Protein AF-A0A8A2U467-F1 (afdb_monomer)

Sequence (172 aa):
MSDEEFNRDELCAAVGEDNDLEPLEKEMQIRWSKAGEPLPESVPYDDPVVWVYSEIRGPCRRLLRRSNFWPTELRVEGGRKVAPHNFSGERITGVGGYIPRGSLKLQGSIRSDSTHASVVSNDWSESNSSVSSSGESSEPSKNKSQDGTDGEDTDSDADDGDAGDTTNPLDW

Foldseek 3Di:
DDLLDFDLVLQLVLADADPVDDPVRKDKDKAWDDVPDDDPPNDPDPATKIKIKTLDSVVSSVQSPDPQWDWQWFQFPVRDIDGRSPDDNTRTRMTITIGHPVQKDFDQDPPDRDTDIDGDDCPDDDDDDDDDDDDDDDDDDDDDDDDDDDDDDDDDDDDDDDDDDDDDDDDD

Radius of gyration: 29.02 Å; Cα contacts (8 Å, |Δi|>4): 203; chains: 1; bounding box: 91×51×57 Å

pLDDT: mean 71.48, std 23.41, range [32.44, 98.0]

Secondary structure (DSSP, 8-state):
-------HHHHHHHB---SSS-TTTS-EEEEEPPTTPPPPTT---SS-EEEEEE--HHHHHHHHT-TT-EEEEEEEGGG-EE-GGG--SPPEEEEEEEEEGGGEE----SSSS----EE-----------------------------------------------------

Structure (mmCIF, N/CA/C/O backbone):
data_AF-A0A8A2U467-F1
#
_entry.id   AF-A0A8A2U467-F1
#
loop_
_atom_site.group_PDB
_atom_site.id
_atom_site.type_symbol
_atom_site.label_atom_id
_atom_site.label_alt_id
_atom_site.label_comp_id
_atom_site.label_asym_id
_atom_site.label_entity_id
_atom_site.label_seq_id
_atom_site.pdbx_PDB_ins_code
_atom_site.Cartn_x
_atom_site.Cartn_y
_atom_site.Cartn_z
_atom_site.occupancy
_atom_site.B_iso_or_equiv
_atom_site.auth_seq_id
_atom_site.auth_comp_id
_atom_site.auth_asym_id
_atom_site.auth_atom_id
_atom_site.pdbx_PDB_model_num
ATOM 1 N N . MET A 1 1 ? -25.003 -1.670 -3.343 1.00 38.47 1 MET A N 1
ATOM 2 C CA . MET A 1 1 ? -23.642 -1.347 -3.812 1.00 38.47 1 MET A CA 1
ATOM 3 C C . MET A 1 1 ? -23.031 -2.613 -4.392 1.00 38.47 1 MET A C 1
ATOM 5 O O . MET A 1 1 ? -23.524 -3.686 -4.065 1.00 38.47 1 MET A O 1
ATOM 9 N N . SER A 1 2 ? -22.030 -2.502 -5.260 1.00 44.25 2 SER A N 1
ATOM 10 C CA . SER A 1 2 ? -21.146 -3.622 -5.595 1.00 44.25 2 SER A CA 1
ATOM 11 C C . SER A 1 2 ? -20.023 -3.674 -4.569 1.00 44.25 2 SER A C 1
ATOM 13 O O . SER A 1 2 ? -19.346 -2.665 -4.375 1.00 44.25 2 SER A O 1
ATOM 15 N N . ASP A 1 3 ? -19.817 -4.826 -3.940 1.00 48.09 3 ASP A N 1
ATOM 16 C CA . ASP A 1 3 ? -18.574 -5.092 -3.226 1.00 48.09 3 ASP A CA 1
ATOM 17 C C . ASP A 1 3 ? -17.462 -5.198 -4.276 1.00 48.09 3 ASP A C 1
ATOM 19 O O . ASP A 1 3 ? -17.421 -6.139 -5.069 1.00 48.09 3 ASP A O 1
ATOM 23 N N . GLU A 1 4 ? -16.601 -4.183 -4.347 1.00 61.25 4 GLU A N 1
ATOM 24 C CA . GLU A 1 4 ? -15.472 -4.126 -5.282 1.00 61.25 4 GLU A CA 1
ATOM 25 C C . GLU A 1 4 ? -14.323 -5.011 -4.774 1.00 61.25 4 GLU A C 1
ATOM 27 O O . GLU A 1 4 ? -13.257 -4.541 -4.368 1.00 61.25 4 GLU A O 1
ATOM 32 N N . GLU A 1 5 ? -14.586 -6.318 -4.741 1.00 78.12 5 GLU A N 1
ATOM 33 C CA . GLU A 1 5 ? -13.681 -7.335 -4.221 1.00 78.12 5 GLU A CA 1
ATOM 34 C C . GLU A 1 5 ? -12.425 -7.465 -5.096 1.00 78.12 5 GLU A C 1
ATOM 36 O O . GLU A 1 5 ? -12.481 -7.755 -6.290 1.00 78.12 5 GLU A O 1
ATOM 41 N N . PHE A 1 6 ? -11.265 -7.253 -4.474 1.00 87.56 6 PHE A N 1
ATOM 42 C CA . PHE A 1 6 ? -9.948 -7.337 -5.100 1.00 87.56 6 PHE A CA 1
ATOM 43 C C . PHE A 1 6 ? -9.228 -8.624 -4.675 1.00 87.56 6 PHE A C 1
ATOM 45 O O . PHE A 1 6 ? -9.192 -8.999 -3.499 1.00 87.56 6 PHE A O 1
ATOM 52 N N . ASN A 1 7 ? -8.580 -9.288 -5.628 1.00 92.31 7 ASN A N 1
ATOM 53 C CA . ASN A 1 7 ? -7.870 -10.538 -5.384 1.00 92.31 7 ASN A CA 1
ATOM 54 C C . ASN A 1 7 ? -6.526 -10.296 -4.662 1.00 92.31 7 ASN A C 1
ATOM 56 O O . ASN A 1 7 ? -5.503 -10.006 -5.284 1.00 92.31 7 ASN A O 1
ATOM 60 N N . ARG A 1 8 ? -6.513 -10.430 -3.327 1.00 92.69 8 ARG A N 1
ATOM 61 C CA . ARG A 1 8 ? -5.312 -10.212 -2.490 1.00 92.69 8 ARG A CA 1
ATOM 62 C C . ARG A 1 8 ? -4.092 -11.038 -2.916 1.00 92.69 8 ARG A C 1
ATOM 64 O O . ARG A 1 8 ? -2.974 -10.536 -2.787 1.00 92.69 8 ARG A O 1
ATOM 71 N N . ASP A 1 9 ? -4.275 -12.262 -3.413 1.00 94.19 9 ASP A N 1
ATOM 72 C CA . ASP A 1 9 ? -3.157 -13.127 -3.813 1.00 94.19 9 ASP A CA 1
ATOM 73 C C . ASP A 1 9 ? -2.531 -12.679 -5.138 1.00 94.19 9 ASP A C 1
ATOM 75 O O . ASP A 1 9 ? -1.305 -12.643 -5.254 1.00 94.19 9 ASP A O 1
ATOM 79 N N . GLU A 1 10 ? -3.347 -12.239 -6.095 1.00 96.12 10 GLU A N 1
ATOM 80 C CA . GLU A 1 10 ? -2.893 -11.608 -7.340 1.00 96.12 10 GLU A CA 1
ATOM 81 C C . GLU A 1 10 ? -2.121 -10.313 -7.066 1.00 96.12 10 GLU A C 1
ATOM 83 O O . GLU A 1 10 ? -0.981 -10.174 -7.518 1.00 96.12 10 GLU A O 1
ATOM 88 N N . LEU A 1 11 ? -2.657 -9.424 -6.219 1.00 96.81 11 LEU A N 1
ATOM 89 C CA . LEU A 1 11 ? -1.926 -8.230 -5.783 1.00 96.81 11 LEU A CA 1
ATOM 90 C C . LEU A 1 11 ? -0.600 -8.612 -5.090 1.00 96.81 11 LEU A C 1
ATOM 92 O O . LEU A 1 11 ? 0.445 -8.019 -5.349 1.00 96.81 11 LEU A O 1
ATOM 96 N N . CYS A 1 12 ? -0.592 -9.637 -4.229 1.00 96.56 12 CYS A N 1
ATOM 97 C CA . CYS A 1 12 ? 0.621 -10.087 -3.534 1.00 96.56 12 CYS A CA 1
ATOM 98 C C . CYS A 1 12 ? 1.650 -10.780 -4.458 1.00 96.56 12 CYS A C 1
ATOM 100 O O . CYS A 1 12 ? 2.850 -10.839 -4.132 1.00 96.56 12 CYS A O 1
ATOM 102 N N . ALA A 1 13 ? 1.208 -11.310 -5.600 1.00 96.62 13 ALA A N 1
ATOM 103 C CA . ALA A 1 13 ? 2.059 -11.850 -6.655 1.00 96.62 13 ALA A CA 1
ATOM 104 C C . ALA A 1 13 ? 2.673 -10.734 -7.518 1.00 96.62 13 ALA A C 1
ATOM 106 O O . ALA A 1 13 ? 3.873 -10.783 -7.789 1.00 96.62 13 ALA A O 1
ATOM 107 N N . ALA A 1 14 ? 1.891 -9.707 -7.864 1.00 97.19 14 ALA A N 1
ATOM 108 C CA . ALA A 1 14 ? 2.297 -8.588 -8.717 1.00 97.19 14 ALA A CA 1
ATOM 109 C C . ALA A 1 14 ? 3.301 -7.602 -8.076 1.00 97.19 14 ALA A C 1
ATOM 111 O O . ALA A 1 14 ? 3.895 -6.783 -8.780 1.00 97.19 14 ALA A O 1
ATOM 112 N N . VAL A 1 15 ? 3.520 -7.666 -6.756 1.00 97.31 15 VAL A N 1
ATOM 113 C CA . VAL A 1 15 ? 4.451 -6.772 -6.042 1.00 97.31 15 VAL A CA 1
ATOM 114 C C . VAL A 1 15 ? 5.932 -7.072 -6.354 1.00 97.31 15 VAL A C 1
ATOM 116 O O . VAL A 1 15 ? 6.553 -8.026 -5.850 1.00 97.31 15 VAL A O 1
ATOM 119 N N . GLY A 1 16 ? 6.514 -6.192 -7.169 1.00 94.69 16 GLY A N 1
ATOM 120 C CA . GLY A 1 16 ? 7.932 -6.142 -7.522 1.00 94.69 16 GLY A CA 1
ATOM 121 C C . GLY A 1 16 ? 8.726 -5.142 -6.678 1.00 94.69 16 GLY A C 1
ATOM 122 O O . GLY A 1 16 ? 8.209 -4.548 -5.738 1.00 94.69 16 GLY A O 1
ATOM 123 N N . GLU A 1 17 ? 10.003 -4.972 -7.015 1.00 91.44 17 GLU A N 1
ATOM 124 C CA . GLU A 1 17 ? 10.707 -3.719 -6.719 1.00 91.44 17 GLU A CA 1
ATOM 125 C C . GLU A 1 17 ? 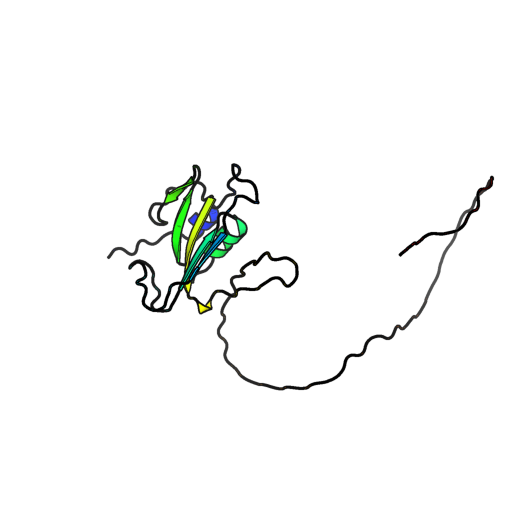10.397 -2.717 -7.837 1.00 91.44 17 GLU A C 1
ATOM 127 O O . GLU A 1 17 ? 10.287 -3.117 -9.005 1.00 91.44 17 GLU A O 1
ATOM 132 N N . ASP A 1 18 ? 10.317 -1.436 -7.478 1.00 89.94 18 ASP A N 1
ATOM 133 C CA . ASP A 1 18 ? 10.733 -0.366 -8.384 1.00 89.94 18 ASP A CA 1
ATOM 134 C C . ASP A 1 18 ? 12.270 -0.369 -8.462 1.00 89.94 18 ASP A C 1
ATOM 136 O O . ASP A 1 18 ? 12.932 -0.498 -7.428 1.00 89.94 18 ASP A O 1
ATOM 140 N N . ASN A 1 19 ? 12.830 -0.271 -9.664 1.00 88.88 19 ASN A N 1
ATOM 141 C CA . ASN A 1 19 ? 14.277 -0.243 -9.894 1.00 88.88 19 ASN A CA 1
ATOM 142 C C . ASN A 1 19 ? 14.779 1.158 -10.278 1.00 88.88 19 ASN A C 1
ATOM 144 O O . ASN A 1 19 ? 15.989 1.364 -10.293 1.00 88.88 19 ASN A O 1
ATOM 148 N N . ASP A 1 20 ? 13.871 2.098 -10.556 1.00 89.75 20 ASP A N 1
ATOM 149 C CA . ASP A 1 20 ? 14.193 3.483 -10.912 1.00 89.75 20 ASP A CA 1
ATOM 150 C C . ASP A 1 20 ? 14.294 4.384 -9.659 1.00 89.75 20 ASP A C 1
ATOM 152 O O . ASP A 1 20 ? 14.515 5.587 -9.775 1.00 89.75 20 ASP A O 1
ATOM 156 N N . LEU A 1 21 ? 14.121 3.797 -8.464 1.00 86.50 21 LEU A N 1
ATOM 157 C CA . LEU A 1 21 ? 14.235 4.437 -7.150 1.00 86.50 21 LEU A CA 1
ATOM 158 C C . LEU A 1 21 ? 15.306 3.747 -6.295 1.00 86.50 21 LEU A C 1
ATOM 160 O O . LEU A 1 21 ? 15.219 2.540 -6.027 1.00 86.50 21 LEU A O 1
ATOM 164 N N . GLU A 1 22 ? 16.253 4.527 -5.781 1.00 89.00 22 GLU A N 1
ATOM 165 C CA . GLU A 1 22 ? 17.231 4.072 -4.792 1.00 89.00 22 GLU A CA 1
ATOM 166 C C . GLU A 1 22 ? 16.552 3.706 -3.451 1.00 89.00 22 GLU A C 1
ATOM 168 O O . GLU A 1 22 ? 15.473 4.214 -3.124 1.00 89.00 22 GLU A O 1
ATOM 173 N N . PRO A 1 23 ? 17.165 2.861 -2.594 1.00 85.81 23 PRO A N 1
ATOM 174 C CA . PRO A 1 23 ? 16.581 2.459 -1.308 1.00 85.81 23 PRO A CA 1
ATOM 175 C C . PRO A 1 23 ? 16.264 3.610 -0.340 1.00 85.81 23 PRO A C 1
ATOM 177 O O . PRO A 1 23 ? 15.480 3.414 0.585 1.00 85.81 23 PRO A O 1
ATOM 180 N N . LEU A 1 24 ? 16.878 4.783 -0.535 1.00 86.56 24 LEU A N 1
ATOM 181 C CA . LEU A 1 24 ? 16.637 6.007 0.240 1.00 86.56 24 LEU A CA 1
ATOM 182 C C . LEU A 1 24 ? 15.482 6.863 -0.311 1.00 86.56 24 LEU A C 1
ATOM 184 O O . LEU A 1 24 ? 14.985 7.730 0.403 1.00 86.56 24 LEU A O 1
ATOM 188 N N . GLU A 1 25 ? 15.062 6.632 -1.556 1.00 87.25 25 GLU A N 1
ATOM 189 C CA . GLU A 1 25 ? 13.979 7.372 -2.220 1.00 87.25 25 GLU A CA 1
ATOM 190 C C . GLU A 1 25 ? 12.614 6.691 -2.039 1.00 87.25 25 GLU A C 1
ATOM 192 O O . GLU A 1 25 ? 11.580 7.349 -2.122 1.00 87.25 25 GLU A O 1
ATOM 197 N N . LYS A 1 26 ? 12.606 5.380 -1.755 1.00 89.31 26 LYS A N 1
ATOM 198 C CA . LYS A 1 26 ? 11.392 4.573 -1.553 1.00 89.31 26 LYS A CA 1
ATOM 199 C C . LYS A 1 26 ? 10.655 4.967 -0.276 1.00 89.31 26 LYS A C 1
ATOM 201 O O . LYS A 1 26 ? 11.158 4.782 0.835 1.00 89.31 26 LYS A O 1
ATOM 206 N N . GLU A 1 27 ? 9.426 5.450 -0.419 1.00 89.44 27 GLU A N 1
ATOM 207 C CA . GLU A 1 27 ? 8.668 5.995 0.703 1.00 89.44 27 GLU A CA 1
ATOM 208 C C . GLU A 1 27 ? 8.093 4.899 1.630 1.00 89.44 27 GLU A C 1
ATOM 210 O O . GLU A 1 27 ? 7.705 3.800 1.212 1.00 89.44 27 GLU A O 1
ATOM 215 N N . MET A 1 28 ? 7.961 5.223 2.921 1.00 92.06 28 MET A N 1
ATOM 216 C CA . MET A 1 28 ? 6.995 4.579 3.813 1.00 92.06 28 MET A CA 1
ATOM 217 C C . MET A 1 28 ? 6.316 5.629 4.702 1.00 92.06 28 MET A C 1
ATOM 219 O O . MET A 1 28 ? 6.978 6.309 5.482 1.00 92.06 28 MET A O 1
ATOM 223 N N . GLN A 1 29 ? 4.990 5.745 4.608 1.00 91.06 29 GLN A N 1
ATOM 224 C CA . GLN A 1 29 ? 4.182 6.687 5.387 1.00 91.06 29 GLN A CA 1
ATOM 2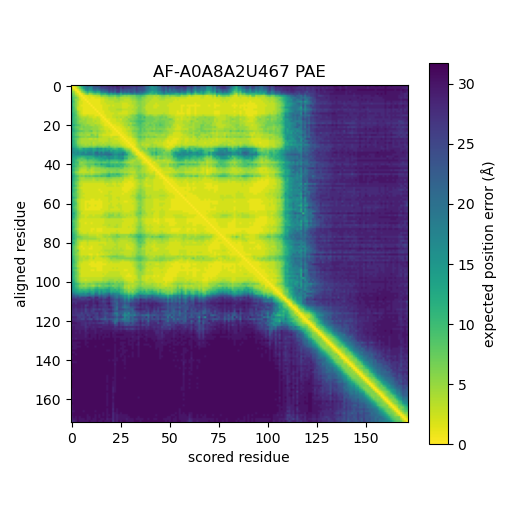25 C C . GLN A 1 29 ? 3.186 5.985 6.307 1.00 91.06 29 GLN A C 1
ATOM 227 O O . GLN A 1 29 ? 2.642 4.927 5.993 1.00 91.06 29 GLN A O 1
ATOM 232 N N . ILE A 1 30 ? 2.906 6.638 7.435 1.00 90.56 30 ILE A N 1
ATOM 233 C CA . ILE A 1 30 ? 1.912 6.226 8.427 1.00 90.56 30 ILE A CA 1
ATOM 234 C C . ILE A 1 30 ? 1.129 7.479 8.842 1.00 90.56 30 ILE A C 1
ATOM 236 O O . ILE A 1 30 ? 1.700 8.409 9.411 1.00 90.56 30 ILE A O 1
ATOM 240 N N . ARG A 1 31 ? -0.175 7.518 8.552 1.00 88.25 31 ARG A N 1
ATOM 241 C CA . ARG A 1 31 ? -1.076 8.649 8.828 1.00 88.25 31 ARG A CA 1
ATOM 242 C C . ARG A 1 31 ? -2.256 8.172 9.677 1.00 88.25 31 ARG A C 1
ATOM 244 O O . ARG A 1 31 ? -3.080 7.384 9.225 1.00 88.25 31 ARG A O 1
ATOM 251 N N . TRP A 1 32 ? -2.334 8.635 10.918 1.00 85.88 32 TRP A N 1
ATOM 252 C CA . TRP A 1 32 ? -3.375 8.246 11.876 1.00 85.88 32 TRP A CA 1
ATOM 253 C C . TRP A 1 32 ? -4.668 9.016 11.579 1.00 85.88 32 TRP A C 1
ATOM 255 O O . TRP A 1 32 ? -4.612 10.241 11.469 1.00 85.88 32 TRP A O 1
ATOM 265 N N . SER A 1 33 ? -5.822 8.342 11.471 1.00 77.56 33 SER A N 1
ATOM 266 C CA . SER A 1 33 ? -7.107 9.053 11.360 1.00 77.56 33 SER A CA 1
ATOM 267 C C . SER A 1 33 ? -7.395 9.782 12.671 1.00 77.56 33 SER A C 1
ATOM 269 O O . SER A 1 33 ? -7.298 9.162 13.740 1.00 77.56 33 SER A O 1
ATOM 271 N N . LYS A 1 34 ? -7.789 11.060 12.635 1.00 72.00 34 LYS A N 1
ATOM 272 C CA . LYS A 1 34 ? -8.290 11.715 13.852 1.00 72.00 34 LYS A CA 1
ATOM 273 C C . LYS A 1 34 ? -9.657 11.130 14.212 1.00 72.00 34 LYS A C 1
ATOM 275 O O . LYS A 1 34 ? -10.425 10.728 13.342 1.00 72.00 34 LYS A O 1
ATOM 280 N N . ALA A 1 35 ? -9.976 11.093 15.503 1.00 61.34 35 ALA A N 1
ATOM 281 C CA . ALA A 1 35 ? -11.304 10.681 15.947 1.00 61.34 35 ALA A CA 1
ATOM 282 C C . ALA A 1 35 ? -12.361 11.646 15.378 1.00 61.34 35 ALA A C 1
ATOM 284 O O . ALA A 1 35 ? -12.283 12.849 15.622 1.00 61.34 35 ALA A O 1
ATOM 285 N N . GLY A 1 36 ? -13.322 11.117 14.617 1.00 60.12 36 GLY A N 1
ATOM 286 C CA . GLY A 1 36 ? -14.359 11.906 13.946 1.00 60.12 36 GLY A CA 1
ATOM 287 C C . GLY A 1 36 ? -13.998 12.439 12.552 1.00 60.12 36 GLY A C 1
ATOM 288 O O . GLY A 1 36 ? -14.819 13.137 11.963 1.00 60.12 36 GLY A O 1
ATOM 289 N N . GLU A 1 37 ? -12.824 12.120 11.992 1.00 70.75 37 GLU A N 1
ATOM 290 C CA . GLU A 1 37 ? -12.608 12.286 10.546 1.00 70.75 37 GLU A CA 1
ATOM 291 C C . GLU A 1 37 ? -13.345 11.173 9.780 1.00 70.75 37 GLU A C 1
ATOM 293 O O . GLU A 1 37 ? -13.188 10.003 10.136 1.00 70.75 37 GLU A O 1
ATOM 298 N N . PRO A 1 38 ? -14.143 11.497 8.744 1.00 71.06 38 PRO A N 1
ATOM 299 C CA . PRO A 1 38 ? -14.835 10.486 7.956 1.00 71.06 38 PRO A CA 1
ATOM 300 C C . PRO A 1 38 ? -13.829 9.664 7.146 1.00 71.06 38 PRO A C 1
ATOM 302 O O . PRO A 1 38 ? -12.959 10.212 6.464 1.00 71.06 38 PRO A O 1
ATOM 305 N N . LEU A 1 39 ? -13.968 8.342 7.207 1.00 80.88 39 LEU A N 1
ATOM 306 C CA . LEU A 1 39 ? -13.247 7.424 6.331 1.00 80.88 39 LEU A CA 1
ATOM 307 C C . LEU A 1 39 ? -13.941 7.359 4.958 1.00 80.88 39 LEU A C 1
ATOM 309 O O . LEU A 1 39 ? -15.126 7.687 4.861 1.00 80.88 39 LEU A O 1
ATOM 313 N N . PRO A 1 40 ? -13.243 6.937 3.887 1.00 82.38 40 PRO A N 1
ATOM 314 C CA . PRO A 1 40 ? -13.904 6.608 2.629 1.00 82.38 40 PRO A CA 1
ATOM 315 C C . PRO A 1 40 ? -14.956 5.514 2.856 1.00 82.38 40 PRO A C 1
ATOM 317 O O . PRO A 1 40 ? -14.668 4.528 3.529 1.00 82.38 40 PRO A O 1
ATOM 320 N N . GLU A 1 41 ? -16.143 5.656 2.260 1.00 82.19 41 GLU A N 1
ATOM 321 C CA . GLU A 1 41 ? -17.284 4.734 2.450 1.00 82.19 41 GLU A CA 1
ATOM 322 C C . GLU A 1 41 ? -16.972 3.271 2.078 1.00 82.19 41 GLU A C 1
ATOM 324 O O . GLU A 1 41 ? -17.666 2.355 2.507 1.00 82.19 41 GLU A O 1
ATOM 329 N N . SER A 1 42 ? -15.913 3.042 1.297 1.00 82.62 42 SER A N 1
ATOM 330 C CA . SER A 1 42 ? -15.414 1.720 0.917 1.00 82.62 42 SER A CA 1
ATOM 331 C C . SER A 1 42 ? -14.503 1.052 1.957 1.00 82.62 42 SER A C 1
ATOM 333 O O . SER A 1 42 ? -14.003 -0.035 1.683 1.00 82.62 42 SER A O 1
ATOM 335 N N . VAL A 1 43 ? -14.241 1.667 3.119 1.00 87.25 43 VAL A N 1
ATOM 336 C CA . VAL A 1 43 ? -13.390 1.106 4.187 1.00 87.25 43 VAL A CA 1
ATOM 337 C C . VAL A 1 43 ? -14.260 0.426 5.259 1.00 87.25 43 VAL A C 1
ATOM 339 O O . VAL A 1 43 ? -14.998 1.119 5.956 1.00 87.25 43 VAL A O 1
ATOM 342 N N . PRO A 1 44 ? -14.164 -0.904 5.462 1.00 89.00 44 PRO A N 1
ATOM 343 C CA . PRO A 1 44 ? -15.081 -1.666 6.316 1.00 89.00 44 PRO A CA 1
ATOM 344 C C . PRO A 1 44 ? -14.675 -1.645 7.804 1.00 89.00 44 PRO A C 1
ATOM 346 O O . PRO A 1 44 ? -14.566 -2.696 8.436 1.00 89.00 44 PRO A O 1
ATOM 349 N N . TYR A 1 45 ? -14.398 -0.461 8.361 1.00 87.19 45 TYR A N 1
ATOM 350 C CA . TYR A 1 45 ? -13.958 -0.289 9.750 1.00 87.19 45 TYR A CA 1
ATOM 351 C C . TYR A 1 45 ? -14.712 0.854 10.447 1.00 87.19 45 TYR A C 1
ATOM 353 O O . TYR A 1 45 ? -14.523 2.017 10.100 1.00 87.19 45 TYR A O 1
ATOM 361 N N . ASP A 1 46 ? -15.505 0.525 11.472 1.00 83.31 46 ASP A N 1
ATOM 362 C CA . ASP A 1 46 ? -16.160 1.507 12.358 1.00 83.31 46 ASP A CA 1
ATOM 363 C C . ASP A 1 46 ? -15.192 2.111 13.400 1.00 83.31 46 ASP A C 1
ATOM 365 O O . ASP A 1 46 ? -15.407 3.205 13.925 1.00 83.31 46 ASP A O 1
ATOM 369 N N . ASP A 1 47 ? -14.117 1.382 13.713 1.00 82.38 47 ASP A N 1
ATOM 370 C CA . ASP A 1 47 ? -13.063 1.786 14.647 1.00 82.38 47 ASP A CA 1
ATOM 371 C C . ASP A 1 47 ? -12.105 2.832 14.042 1.00 82.38 47 ASP A C 1
ATOM 373 O O . ASP A 1 47 ? -11.891 2.859 12.829 1.00 82.38 47 ASP A O 1
ATOM 377 N N . PRO A 1 48 ? -11.400 3.634 14.869 1.00 86.44 48 PRO A N 1
ATOM 378 C CA . PRO A 1 48 ? -10.284 4.452 14.403 1.00 86.44 48 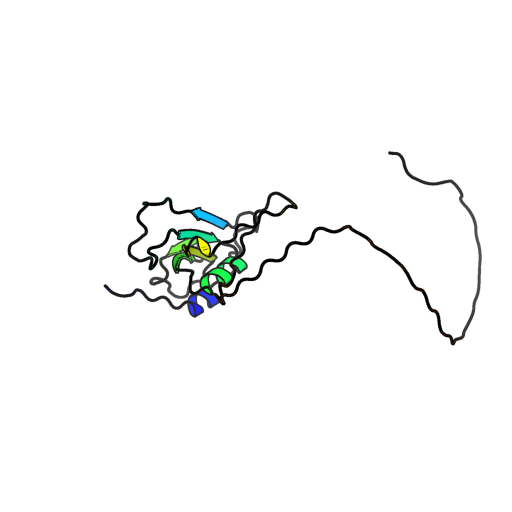PRO A CA 1
ATOM 379 C C . PRO A 1 48 ? -9.224 3.616 13.671 1.00 86.44 48 PRO A C 1
ATOM 381 O O . PRO A 1 48 ? -8.809 2.551 14.139 1.00 86.44 48 PRO A O 1
ATOM 384 N N . VAL A 1 49 ? -8.712 4.145 12.561 1.00 90.69 49 VAL A N 1
ATOM 385 C CA . VAL A 1 49 ? -7.768 3.464 11.662 1.00 90.69 49 VAL A CA 1
ATOM 386 C C . VAL A 1 49 ? -6.443 4.217 11.545 1.00 90.69 49 VAL A C 1
ATOM 388 O O . VAL A 1 49 ? -6.238 5.318 12.064 1.00 90.69 49 VAL A O 1
ATOM 391 N N . VAL A 1 50 ? -5.514 3.612 10.820 1.00 91.50 50 VAL A N 1
ATOM 392 C CA . VAL A 1 50 ? -4.302 4.257 10.330 1.00 91.50 50 VAL A CA 1
ATOM 393 C C . VAL A 1 50 ? -4.186 3.953 8.845 1.00 91.50 50 VAL A C 1
ATOM 395 O O . VAL A 1 50 ? -4.316 2.800 8.436 1.00 91.50 50 VAL A O 1
ATOM 398 N N . TRP A 1 51 ? -3.952 4.983 8.039 1.00 93.00 51 TRP A N 1
ATOM 399 C CA . TRP A 1 51 ? -3.560 4.820 6.647 1.00 93.00 51 TRP A CA 1
ATOM 400 C C . TRP A 1 51 ? -2.052 4.583 6.579 1.00 93.00 51 TRP A C 1
ATOM 402 O O . TRP A 1 51 ? -1.268 5.331 7.169 1.00 93.00 51 TRP A O 1
ATOM 412 N N . VAL A 1 52 ? -1.644 3.536 5.874 1.00 94.19 52 VAL A N 1
ATOM 413 C CA . VAL A 1 52 ? -0.250 3.130 5.695 1.00 94.19 52 VAL A CA 1
ATOM 414 C C . VAL A 1 52 ? 0.038 3.054 4.205 1.00 94.19 52 VAL A C 1
ATOM 416 O O . VAL A 1 52 ? -0.758 2.488 3.457 1.00 94.19 52 VAL A O 1
ATOM 419 N N . TYR A 1 53 ? 1.186 3.586 3.794 1.00 95.50 53 TYR A N 1
ATOM 420 C CA . TYR A 1 53 ? 1.716 3.472 2.438 1.00 95.50 53 TYR A CA 1
ATOM 421 C C . TYR A 1 53 ? 3.171 3.018 2.476 1.00 95.50 53 TYR A C 1
ATOM 423 O O . TYR A 1 53 ? 3.916 3.405 3.377 1.00 95.50 53 TYR A O 1
ATOM 431 N N . SER A 1 54 ? 3.589 2.208 1.507 1.00 95.38 54 SER A N 1
ATOM 432 C CA . SER A 1 54 ? 4.999 1.886 1.296 1.00 95.38 54 SER A CA 1
ATOM 433 C C . SER A 1 54 ? 5.291 1.573 -0.166 1.00 95.38 54 SER A C 1
ATOM 435 O O . SER A 1 54 ? 4.436 1.028 -0.857 1.00 95.38 54 SER A O 1
ATOM 437 N N . GLU A 1 55 ? 6.519 1.853 -0.596 1.00 96.19 55 GLU A N 1
ATOM 438 C CA . GLU A 1 55 ? 7.110 1.426 -1.879 1.00 96.19 55 GLU A CA 1
ATOM 439 C C . GLU A 1 55 ? 8.158 0.316 -1.687 1.00 96.19 55 GLU A C 1
ATOM 441 O O . GLU A 1 55 ? 8.763 -0.192 -2.628 1.00 96.19 55 GLU A O 1
ATOM 446 N N . ILE A 1 56 ? 8.376 -0.103 -0.438 1.00 93.50 56 ILE A N 1
ATOM 447 C CA . ILE A 1 56 ? 9.320 -1.160 -0.100 1.00 93.50 56 ILE A CA 1
ATOM 448 C C . ILE A 1 56 ? 8.597 -2.500 -0.266 1.00 93.50 56 ILE A C 1
ATOM 450 O O . ILE A 1 56 ? 7.649 -2.819 0.463 1.00 93.50 56 ILE A O 1
ATOM 454 N N . ARG A 1 57 ? 9.060 -3.323 -1.211 1.00 92.25 57 ARG A N 1
ATOM 455 C CA . ARG A 1 57 ? 8.436 -4.599 -1.607 1.00 92.25 57 ARG A CA 1
ATOM 456 C C . ARG A 1 57 ? 8.109 -5.529 -0.436 1.00 92.25 57 ARG A C 1
ATOM 458 O O . ARG A 1 57 ? 7.050 -6.156 -0.408 1.00 92.25 57 ARG A O 1
ATOM 465 N N . GLY A 1 58 ? 9.013 -5.632 0.542 1.00 93.31 58 GLY A N 1
ATOM 466 C CA . GLY A 1 58 ? 8.842 -6.467 1.736 1.00 93.31 58 GLY A CA 1
ATOM 467 C C . GLY A 1 58 ? 7.605 -6.075 2.561 1.00 93.31 58 GLY A C 1
ATOM 468 O O . GLY A 1 58 ? 6.689 -6.893 2.696 1.00 93.31 58 GLY A O 1
ATOM 469 N N . PRO A 1 59 ? 7.545 -4.838 3.093 1.00 93.56 59 PRO A N 1
ATOM 470 C CA . PRO A 1 59 ? 6.341 -4.241 3.668 1.00 93.56 59 PRO A CA 1
ATOM 471 C C . PRO A 1 59 ? 5.092 -4.363 2.787 1.00 93.56 59 PRO A C 1
ATOM 473 O O . PRO A 1 59 ? 4.080 -4.844 3.288 1.00 93.56 59 PRO A O 1
ATOM 476 N N . CYS A 1 60 ? 5.159 -4.050 1.488 1.00 96.06 60 CYS A N 1
ATOM 477 C CA . CYS A 1 60 ? 4.013 -4.150 0.570 1.00 96.06 60 CYS A CA 1
ATOM 478 C C . CYS A 1 60 ? 3.372 -5.549 0.569 1.00 96.06 60 CYS A C 1
ATOM 480 O O . CYS A 1 60 ? 2.171 -5.698 0.804 1.00 96.06 60 CYS A O 1
ATOM 482 N N . ARG A 1 61 ? 4.179 -6.607 0.390 1.00 96.44 61 ARG A N 1
ATOM 483 C CA . ARG A 1 61 ? 3.685 -8.000 0.424 1.00 96.44 61 ARG A CA 1
ATOM 484 C C . ARG A 1 61 ? 3.203 -8.416 1.812 1.00 96.44 61 ARG A C 1
ATOM 486 O O . ARG A 1 61 ? 2.312 -9.254 1.915 1.00 96.44 61 ARG A O 1
ATOM 493 N N . ARG A 1 62 ? 3.778 -7.849 2.879 1.00 94.88 62 ARG A N 1
ATOM 494 C CA . ARG A 1 62 ? 3.366 -8.105 4.268 1.00 94.88 62 ARG A CA 1
ATOM 495 C C . ARG A 1 62 ? 2.036 -7.425 4.615 1.00 94.88 62 ARG A C 1
ATOM 497 O O . ARG A 1 62 ? 1.282 -7.996 5.395 1.00 94.88 62 ARG A O 1
ATOM 504 N N . LEU A 1 63 ? 1.743 -6.262 4.029 1.00 94.62 63 LEU A N 1
ATOM 505 C CA . LEU A 1 63 ? 0.460 -5.564 4.153 1.00 94.62 63 LEU A CA 1
ATOM 506 C C . LEU A 1 63 ? -0.644 -6.294 3.378 1.00 94.62 63 LEU A C 1
ATOM 508 O O . LEU A 1 63 ? -1.647 -6.661 3.974 1.00 94.62 63 LEU A O 1
ATOM 512 N N . LEU A 1 64 ? -0.444 -6.612 2.093 1.00 95.69 64 LEU A N 1
ATOM 513 C CA . LEU A 1 64 ? -1.474 -7.288 1.280 1.00 95.69 64 LEU A CA 1
ATOM 514 C C . LEU A 1 64 ? -1.898 -8.668 1.821 1.00 95.69 64 LEU A C 1
ATOM 516 O O . LEU A 1 64 ? -3.034 -9.084 1.615 1.00 95.69 64 LEU A O 1
ATOM 520 N N . ARG A 1 65 ? -1.013 -9.359 2.553 1.00 94.81 65 ARG A N 1
ATOM 521 C CA . ARG A 1 65 ? -1.297 -10.644 3.228 1.00 94.81 65 ARG A CA 1
ATOM 522 C C . ARG A 1 65 ? -2.076 -10.519 4.543 1.00 94.81 65 ARG A C 1
ATOM 524 O O . ARG A 1 65 ? -2.388 -11.537 5.155 1.00 94.81 65 ARG A O 1
ATOM 531 N N . ARG A 1 66 ? -2.350 -9.306 5.028 1.00 91.19 66 ARG A N 1
ATOM 532 C CA . ARG A 1 66 ? -3.107 -9.075 6.264 1.00 91.19 66 ARG A CA 1
ATOM 533 C C . ARG A 1 66 ? -4.596 -8.944 5.939 1.00 91.19 66 ARG A C 1
ATOM 535 O O . ARG A 1 66 ? -5.000 -8.077 5.171 1.00 91.19 66 ARG A O 1
ATOM 542 N N . SER A 1 67 ? -5.422 -9.789 6.554 1.00 90.56 67 SER A N 1
ATOM 543 C CA . SER A 1 67 ? -6.889 -9.727 6.446 1.00 90.56 67 SER A CA 1
ATOM 544 C C . SER A 1 67 ? -7.451 -8.406 6.984 1.00 90.56 67 SER A C 1
ATOM 546 O O . SER A 1 67 ? -8.348 -7.828 6.381 1.00 90.56 67 SER A O 1
ATOM 548 N N . ASN A 1 68 ? -6.851 -7.890 8.059 1.00 91.69 68 ASN A N 1
ATOM 549 C CA . ASN A 1 68 ? -7.114 -6.582 8.664 1.00 91.69 68 ASN A CA 1
ATOM 550 C C . ASN A 1 68 ? -6.391 -5.407 7.971 1.00 91.69 68 ASN A C 1
ATOM 552 O O . ASN A 1 68 ? -6.320 -4.319 8.538 1.00 91.69 68 ASN A O 1
ATOM 556 N N . PHE A 1 69 ? -5.842 -5.595 6.768 1.00 93.81 69 PHE A N 1
ATOM 557 C CA . PHE A 1 69 ? -5.395 -4.498 5.909 1.00 93.81 69 PHE A CA 1
ATOM 558 C C . PHE A 1 69 ? -6.340 -4.371 4.714 1.00 93.81 69 PHE A C 1
ATOM 560 O O . PHE A 1 69 ? -6.589 -5.339 3.989 1.00 93.81 69 PHE A O 1
ATOM 567 N N . TRP A 1 70 ? -6.863 -3.165 4.517 1.00 94.94 70 TRP A N 1
ATOM 568 C CA . TRP A 1 70 ? -7.757 -2.809 3.426 1.00 94.94 70 TRP A CA 1
ATOM 569 C C . TRP A 1 70 ? -7.020 -1.889 2.442 1.00 94.94 70 TRP A C 1
ATOM 571 O O . TRP A 1 70 ? -6.924 -0.686 2.705 1.00 94.94 70 TRP A O 1
ATOM 581 N N . PRO A 1 71 ? -6.431 -2.420 1.352 1.00 95.06 71 PRO A N 1
ATOM 582 C CA . PRO A 1 71 ? -5.816 -1.585 0.329 1.00 95.06 71 PRO A CA 1
ATOM 583 C C . PRO A 1 71 ? -6.863 -0.659 -0.298 1.00 95.06 71 PRO A C 1
ATOM 585 O O . PRO A 1 71 ? -7.996 -1.058 -0.549 1.00 95.06 71 PRO A O 1
ATOM 588 N N . THR A 1 72 ? -6.464 0.576 -0.582 1.00 94.62 72 THR A N 1
ATOM 589 C CA . THR A 1 72 ? -7.285 1.567 -1.301 1.00 94.62 72 THR A CA 1
ATOM 590 C C . THR A 1 72 ? -6.523 2.233 -2.442 1.00 94.62 72 THR A C 1
ATOM 592 O O . THR A 1 72 ? -7.126 2.900 -3.275 1.00 94.62 72 THR A O 1
ATOM 595 N N . GLU A 1 73 ? -5.202 2.062 -2.494 1.00 95.19 73 GLU A N 1
ATOM 596 C CA . GLU A 1 73 ? -4.325 2.644 -3.501 1.00 95.19 73 GLU A CA 1
ATOM 597 C C . GLU A 1 73 ? -3.184 1.667 -3.818 1.00 95.19 73 GLU A C 1
ATOM 599 O O . GLU A 1 73 ? -2.598 1.062 -2.921 1.00 95.19 73 GLU A O 1
ATOM 604 N N . LEU A 1 74 ? -2.842 1.529 -5.093 1.00 97.38 74 LEU A N 1
ATOM 605 C CA . LEU A 1 74 ? -1.666 0.812 -5.572 1.00 97.38 74 LEU A CA 1
ATOM 606 C C . LEU A 1 74 ? -0.862 1.767 -6.452 1.00 97.38 74 LEU A C 1
ATOM 608 O O . LEU A 1 74 ? -1.419 2.345 -7.385 1.00 97.38 74 LEU A O 1
ATOM 612 N N . ARG A 1 75 ? 0.439 1.918 -6.196 1.00 97.06 75 ARG A N 1
ATOM 613 C CA . ARG A 1 75 ? 1.375 2.496 -7.169 1.00 97.06 75 ARG A CA 1
ATOM 614 C C . ARG A 1 75 ? 1.831 1.361 -8.080 1.00 97.06 75 ARG A C 1
ATOM 616 O O . ARG A 1 75 ? 2.286 0.327 -7.589 1.00 97.06 75 ARG A O 1
ATOM 623 N N . VAL A 1 76 ? 1.680 1.538 -9.387 1.00 96.12 76 VAL A N 1
ATOM 624 C CA . VAL A 1 76 ? 2.151 0.595 -10.411 1.00 96.12 76 VAL A CA 1
ATOM 625 C C . VAL A 1 76 ? 3.399 1.129 -11.119 1.00 96.12 76 VAL A C 1
ATOM 627 O O . VAL A 1 76 ? 3.862 2.243 -10.863 1.00 96.12 76 VAL A O 1
ATOM 630 N N . GLU A 1 77 ? 3.987 0.305 -11.980 1.00 90.50 77 GLU A N 1
ATOM 631 C CA . GLU A 1 77 ? 5.076 0.660 -12.899 1.00 90.50 77 GLU A CA 1
ATOM 632 C C . GLU A 1 77 ? 4.777 1.970 -13.661 1.00 90.50 77 GLU A C 1
ATOM 634 O O . GLU A 1 77 ? 3.636 2.247 -14.039 1.00 90.50 77 GLU A O 1
ATOM 639 N N . GLY A 1 78 ? 5.787 2.834 -13.815 1.00 86.69 78 GLY A N 1
ATOM 640 C CA . GLY A 1 78 ? 5.597 4.211 -14.296 1.00 86.69 78 GLY A CA 1
ATOM 641 C C . GLY A 1 78 ? 4.985 5.181 -13.269 1.00 86.69 78 GLY A C 1
ATOM 642 O O . GLY A 1 78 ? 4.612 6.296 -13.627 1.00 86.69 78 GLY A O 1
ATOM 643 N N . GLY A 1 79 ? 4.854 4.783 -11.997 1.00 89.12 79 GLY A N 1
ATOM 644 C CA . GLY A 1 79 ? 4.472 5.658 -10.880 1.00 89.12 79 GLY A CA 1
ATOM 645 C C . GLY A 1 79 ? 2.987 6.032 -10.800 1.00 89.12 79 GLY A C 1
ATOM 646 O O . GLY A 1 79 ? 2.594 6.803 -9.922 1.00 89.12 79 GLY A O 1
ATOM 647 N N . ARG A 1 80 ? 2.140 5.489 -11.683 1.00 94.12 80 ARG A N 1
ATOM 648 C CA . ARG A 1 80 ? 0.686 5.716 -11.666 1.00 94.12 80 ARG A CA 1
ATOM 649 C C . ARG A 1 80 ? 0.063 5.130 -10.395 1.00 94.12 80 ARG A C 1
ATOM 651 O O . ARG A 1 80 ? 0.376 4.006 -10.017 1.00 94.12 80 ARG A O 1
ATOM 658 N N . LYS A 1 81 ? -0.876 5.858 -9.786 1.00 95.62 81 LYS A N 1
ATOM 659 C CA . LYS A 1 81 ? -1.752 5.354 -8.715 1.00 95.62 81 LYS A CA 1
ATOM 660 C C . LYS A 1 81 ? -3.052 4.802 -9.313 1.00 95.62 81 LYS A C 1
ATOM 662 O O . LYS A 1 81 ? -3.654 5.460 -10.161 1.00 95.62 81 LYS A O 1
ATOM 667 N N . VAL A 1 82 ? -3.481 3.619 -8.875 1.00 95.75 82 VAL A N 1
ATOM 668 C CA . VAL A 1 82 ? -4.751 2.964 -9.252 1.00 95.75 82 VAL A CA 1
ATOM 669 C C . VAL A 1 82 ? -5.472 2.426 -8.010 1.00 95.75 82 VAL A C 1
ATOM 671 O O . VAL A 1 82 ? -4.841 2.162 -6.987 1.00 95.75 82 VAL A O 1
ATOM 674 N N . ALA A 1 83 ? -6.792 2.255 -8.085 1.00 94.56 83 ALA A N 1
ATOM 675 C CA . ALA A 1 83 ? -7.557 1.561 -7.045 1.00 94.56 83 ALA A CA 1
ATOM 676 C C . ALA A 1 83 ? -7.412 0.028 -7.195 1.00 94.56 83 ALA A C 1
ATOM 678 O O . ALA A 1 83 ? -7.287 -0.440 -8.328 1.00 94.56 83 ALA A O 1
ATOM 679 N N . PRO A 1 84 ? -7.478 -0.775 -6.113 1.00 95.12 84 PRO A N 1
ATOM 680 C CA . PRO A 1 84 ? -7.287 -2.230 -6.183 1.00 95.12 84 PRO A CA 1
ATOM 681 C C . PRO A 1 84 ? -8.239 -2.980 -7.123 1.00 95.12 84 PRO A C 1
ATOM 683 O O . PRO A 1 84 ? -7.818 -3.941 -7.756 1.00 95.12 84 PRO A O 1
ATOM 686 N N . HIS A 1 85 ? -9.488 -2.527 -7.264 1.00 93.19 85 HIS A N 1
ATOM 687 C CA . HIS A 1 85 ? -10.466 -3.097 -8.202 1.00 93.19 85 HIS A CA 1
ATOM 688 C C . HIS A 1 85 ? -10.187 -2.742 -9.679 1.00 93.19 85 HIS A C 1
ATOM 690 O O . HIS A 1 85 ? -10.725 -3.378 -10.577 1.00 93.19 85 HIS A O 1
ATOM 696 N N . ASN A 1 86 ? -9.356 -1.722 -9.934 1.00 94.25 86 ASN A N 1
ATOM 697 C CA . ASN A 1 86 ? -8.922 -1.282 -11.267 1.00 94.25 86 ASN A CA 1
ATOM 698 C C . ASN A 1 86 ? -7.528 -1.831 -11.627 1.00 94.25 86 ASN A C 1
ATOM 700 O O . ASN A 1 86 ? -6.901 -1.360 -12.575 1.00 94.25 86 ASN A O 1
ATOM 704 N N . PHE A 1 87 ? -7.012 -2.786 -10.852 1.00 95.00 87 PHE A N 1
ATOM 705 C CA . PHE A 1 87 ? -5.749 -3.448 -11.142 1.00 95.00 87 PHE A CA 1
ATOM 706 C C . PHE A 1 87 ? -5.878 -4.342 -12.387 1.00 95.00 87 PHE A C 1
ATOM 708 O O . PHE A 1 87 ? -6.829 -5.112 -12.492 1.00 95.00 87 PHE A O 1
ATOM 715 N N . SER A 1 88 ? -4.927 -4.256 -13.325 1.00 93.31 88 SER A N 1
ATOM 716 C CA . SER A 1 88 ? -4.993 -4.957 -14.620 1.00 93.31 88 SER A CA 1
ATOM 717 C C . SER A 1 88 ? -3.761 -5.819 -14.932 1.00 93.31 88 SER A C 1
ATOM 719 O O . SER A 1 88 ? -3.467 -6.104 -16.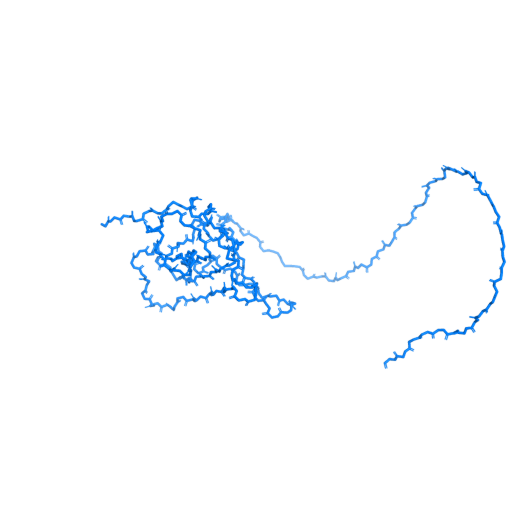093 1.00 93.31 88 SER A O 1
ATOM 721 N N . GLY A 1 89 ? -3.048 -6.268 -13.893 1.00 92.94 89 GLY A N 1
ATOM 722 C CA . GLY A 1 89 ? -1.895 -7.167 -14.014 1.00 92.94 89 GLY A CA 1
ATOM 723 C C . GLY A 1 89 ? -0.532 -6.473 -14.108 1.00 92.94 89 GLY A C 1
ATOM 724 O O . GLY A 1 89 ? 0.475 -7.154 -14.299 1.00 92.94 89 GLY A O 1
ATOM 725 N N . GLU A 1 90 ? -0.462 -5.144 -13.975 1.00 95.19 90 GLU A N 1
ATOM 726 C CA . GLU A 1 90 ? 0.814 -4.414 -13.977 1.00 95.19 90 GLU A CA 1
ATOM 727 C C . GLU A 1 90 ? 1.706 -4.775 -12.773 1.00 95.19 90 GLU A C 1
ATOM 729 O O . GLU A 1 90 ? 1.235 -5.247 -11.738 1.00 95.19 90 GLU A O 1
ATOM 734 N N . ARG A 1 91 ? 3.012 -4.484 -12.839 1.00 96.75 91 ARG A N 1
ATOM 735 C CA . ARG A 1 91 ? 3.860 -4.575 -11.643 1.00 96.75 91 ARG A CA 1
ATOM 736 C C . ARG A 1 91 ? 3.403 -3.545 -10.609 1.00 96.75 91 ARG A C 1
ATOM 738 O O . ARG A 1 91 ? 3.423 -2.344 -10.875 1.00 96.75 91 ARG A O 1
ATOM 745 N N . ILE A 1 92 ? 3.084 -4.010 -9.403 1.00 98.00 92 ILE A N 1
ATOM 746 C CA . ILE A 1 92 ? 2.841 -3.147 -8.244 1.00 98.00 92 ILE A CA 1
ATOM 747 C C . ILE A 1 92 ? 4.194 -2.790 -7.625 1.00 98.00 92 ILE A C 1
ATOM 749 O O . ILE A 1 92 ? 5.005 -3.666 -7.318 1.00 98.00 92 ILE A O 1
ATOM 753 N N . THR A 1 93 ? 4.426 -1.496 -7.450 1.00 97.25 93 THR A N 1
ATOM 754 C CA . THR A 1 93 ? 5.654 -0.893 -6.912 1.00 97.25 93 THR A CA 1
ATOM 755 C C . THR A 1 93 ? 5.422 -0.191 -5.572 1.00 97.25 93 THR A C 1
ATOM 757 O O . THR A 1 93 ? 6.380 0.069 -4.855 1.00 97.25 93 THR A O 1
ATOM 760 N N . GLY A 1 94 ? 4.166 0.064 -5.192 1.00 97.44 94 GLY A N 1
ATOM 761 C CA . GLY A 1 94 ? 3.798 0.548 -3.862 1.00 97.44 94 GLY A CA 1
ATOM 762 C C . GLY A 1 94 ? 2.347 0.235 -3.501 1.00 97.44 94 GLY A C 1
ATOM 763 O O . GLY A 1 94 ? 1.511 0.009 -4.374 1.00 97.44 94 GLY A O 1
ATOM 764 N N . VAL A 1 95 ? 2.042 0.191 -2.205 1.00 97.56 95 VAL A N 1
ATOM 765 C CA . VAL A 1 95 ? 0.730 -0.204 -1.667 1.00 97.56 95 VAL A CA 1
ATOM 766 C C . VAL A 1 95 ? 0.303 0.770 -0.573 1.00 97.56 95 VAL A C 1
ATOM 768 O O . VAL A 1 95 ? 1.030 0.948 0.403 1.00 97.56 95 VAL A O 1
ATOM 771 N N . GLY A 1 96 ? -0.891 1.349 -0.717 1.00 95.94 96 GLY A N 1
ATOM 772 C CA . GLY A 1 96 ? -1.550 2.234 0.242 1.00 95.94 96 GLY A CA 1
ATOM 773 C C . GLY A 1 96 ? -2.908 1.695 0.699 1.00 95.94 96 GLY A C 1
ATOM 774 O O . GLY A 1 96 ? -3.673 1.139 -0.092 1.00 95.94 96 GLY A O 1
ATOM 775 N N . GLY A 1 97 ? -3.238 1.854 1.979 1.00 94.88 97 GLY A N 1
ATOM 776 C CA . GLY A 1 97 ? -4.508 1.372 2.526 1.00 94.88 97 GLY A CA 1
ATOM 777 C C . GLY A 1 97 ? -4.668 1.583 4.024 1.00 94.88 97 GLY A C 1
ATOM 778 O O . GLY A 1 97 ? -3.781 2.114 4.689 1.00 94.88 97 GLY A O 1
ATOM 779 N N . TYR A 1 98 ? -5.804 1.147 4.559 1.00 94.06 98 TYR A N 1
ATOM 780 C CA . TYR A 1 98 ? -6.181 1.326 5.959 1.00 94.06 98 TYR A CA 1
ATOM 781 C C . TYR A 1 98 ? -6.027 0.039 6.774 1.00 94.06 98 TYR A C 1
ATOM 783 O O . TYR A 1 98 ? -6.268 -1.066 6.291 1.00 94.06 98 TYR A O 1
ATOM 791 N N . ILE A 1 99 ? -5.663 0.194 8.043 1.00 93.00 99 ILE A N 1
ATOM 792 C CA . ILE A 1 99 ? -5.576 -0.877 9.042 1.00 93.00 99 ILE A CA 1
ATOM 793 C C . ILE A 1 99 ? -6.165 -0.369 10.374 1.00 93.00 99 ILE A C 1
ATOM 795 O O . ILE A 1 99 ? -5.899 0.783 10.735 1.00 93.00 99 ILE A O 1
ATOM 799 N N . PRO A 1 100 ? -6.957 -1.166 11.123 1.00 91.38 100 PRO A N 1
ATOM 800 C CA . PRO A 1 100 ? -7.489 -0.752 12.422 1.00 91.38 100 PRO A CA 1
ATOM 801 C C . PRO A 1 100 ? -6.372 -0.352 13.385 1.00 91.38 100 PRO A C 1
ATOM 803 O O . PRO A 1 100 ? -5.355 -1.044 13.495 1.00 91.38 100 PRO A O 1
ATOM 806 N N . ARG A 1 101 ? -6.551 0.753 14.117 1.00 87.12 101 ARG A N 1
ATOM 807 C CA . ARG A 1 101 ? -5.478 1.399 14.893 1.00 87.12 101 ARG A CA 1
ATOM 808 C C . ARG A 1 101 ? -4.815 0.474 15.918 1.00 87.12 101 ARG A C 1
ATOM 810 O O . ARG A 1 101 ? -3.611 0.574 16.128 1.00 87.12 101 ARG A O 1
ATOM 817 N N . GLY A 1 102 ? -5.572 -0.449 16.518 1.00 83.88 102 GLY A N 1
ATOM 818 C CA . GLY A 1 102 ? -5.048 -1.445 17.464 1.00 83.88 102 GLY A CA 1
ATOM 819 C C . GLY A 1 102 ? -4.124 -2.507 16.848 1.00 83.88 102 GLY A C 1
ATOM 820 O O . GLY A 1 102 ? -3.434 -3.204 17.581 1.00 83.88 102 GLY A O 1
ATOM 821 N N . SER A 1 103 ? -4.075 -2.627 15.517 1.00 85.25 103 SER A N 1
ATOM 822 C CA . SER A 1 103 ? -3.261 -3.629 14.807 1.00 85.25 103 SER A CA 1
ATOM 823 C C . SER A 1 103 ? -1.841 -3.156 14.453 1.00 85.25 103 SER A C 1
ATOM 825 O O . SER A 1 103 ? -1.045 -3.942 13.933 1.00 85.25 103 SER A O 1
ATOM 827 N N . LEU A 1 104 ? -1.501 -1.887 14.714 1.00 78.94 104 LEU A N 1
ATOM 828 C CA . LEU A 1 104 ? -0.159 -1.344 14.493 1.00 78.94 104 LEU A CA 1
ATOM 829 C C . LEU A 1 104 ? 0.592 -1.150 15.809 1.00 78.94 104 LEU A C 1
ATOM 831 O O . LEU A 1 104 ? 0.195 -0.355 16.659 1.00 78.94 104 LEU A O 1
ATOM 835 N N . LYS A 1 105 ? 1.758 -1.793 15.918 1.00 76.31 105 LYS A N 1
ATOM 836 C CA . LYS A 1 105 ? 2.742 -1.493 16.956 1.00 76.31 105 LYS A CA 1
ATOM 837 C C . LYS A 1 105 ? 3.850 -0.624 16.366 1.00 76.31 105 LYS A C 1
ATOM 839 O O . LYS A 1 105 ? 4.690 -1.108 15.604 1.00 76.31 105 LYS A O 1
ATOM 844 N N . LEU A 1 106 ? 3.880 0.654 16.749 1.00 68.69 106 LEU A N 1
ATOM 845 C CA . LEU A 1 106 ? 5.093 1.454 16.594 1.00 68.69 106 LEU A CA 1
ATOM 846 C C . LEU A 1 106 ? 6.156 0.896 17.543 1.00 68.69 106 LEU A C 1
ATOM 848 O O . LEU A 1 106 ? 5.946 0.831 18.754 1.00 68.69 106 LEU A O 1
ATOM 852 N N . GLN A 1 107 ? 7.294 0.492 16.988 1.00 60.50 107 GLN A N 1
ATOM 853 C CA . GLN A 1 107 ? 8.465 0.094 17.753 1.00 60.50 107 GLN A CA 1
ATOM 854 C C . 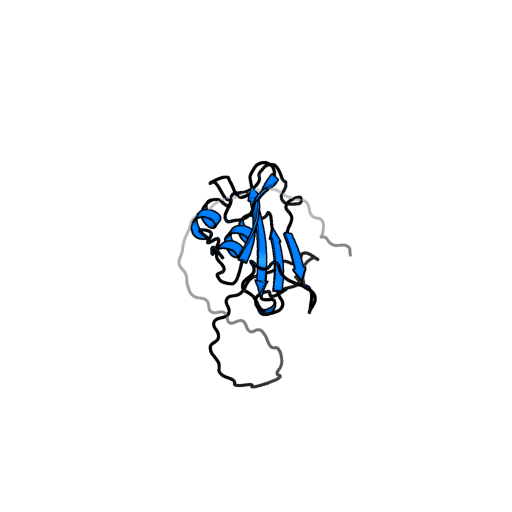GLN A 1 107 ? 9.611 1.025 17.364 1.00 60.50 107 GLN A C 1
ATOM 856 O O . GLN A 1 107 ? 10.214 0.873 16.304 1.00 60.50 107 GLN A O 1
ATOM 861 N N . GLY A 1 108 ? 9.881 2.013 18.217 1.00 50.28 108 GLY A N 1
ATOM 862 C CA . GLY A 1 108 ? 11.078 2.835 18.086 1.00 50.28 108 GLY A CA 1
ATOM 863 C C . GLY A 1 108 ? 12.319 1.965 18.266 1.00 50.28 108 GLY A C 1
ATOM 864 O O . GLY A 1 108 ? 12.389 1.167 19.206 1.00 50.28 108 GLY A O 1
ATOM 865 N N . SER A 1 109 ? 13.291 2.101 17.367 1.00 44.25 109 SER A N 1
ATOM 866 C CA . SER A 1 109 ? 14.615 1.533 17.594 1.00 44.25 109 SER A CA 1
ATOM 867 C C . SER A 1 109 ? 15.333 2.366 18.654 1.00 44.25 109 SER A C 1
ATOM 869 O O . SER A 1 109 ? 15.406 3.584 18.544 1.00 44.25 109 SER A O 1
ATOM 871 N N . ILE A 1 110 ? 15.910 1.714 19.665 1.00 47.66 110 ILE A N 1
ATOM 872 C CA . ILE A 1 110 ? 16.833 2.364 20.619 1.00 47.66 110 ILE A CA 1
ATOM 873 C C . ILE A 1 110 ? 18.233 2.542 19.977 1.00 47.66 110 ILE A C 1
ATOM 875 O O . ILE A 1 110 ? 19.138 3.130 20.561 1.00 47.66 110 ILE A O 1
ATOM 879 N N . ARG A 1 111 ? 18.430 2.045 18.746 1.00 51.06 111 ARG A N 1
ATOM 880 C CA . ARG A 1 111 ? 19.658 2.182 17.952 1.00 51.06 111 ARG A CA 1
ATOM 881 C C . ARG A 1 111 ? 19.342 2.867 16.620 1.00 51.06 111 ARG A C 1
ATOM 883 O O . ARG A 1 111 ? 18.825 2.207 15.719 1.00 51.06 111 ARG A O 1
ATOM 890 N N . SER A 1 112 ? 19.717 4.145 16.514 1.00 48.72 112 SER A N 1
ATOM 891 C CA . SER A 1 112 ? 19.455 5.054 15.383 1.00 48.72 112 SER A CA 1
ATOM 892 C C . SER A 1 112 ? 17.968 5.373 15.148 1.00 48.72 112 SER A C 1
ATOM 894 O O . SER A 1 112 ? 17.088 4.556 15.404 1.00 48.72 112 SER A O 1
ATOM 896 N N . ASP A 1 113 ? 17.696 6.578 14.645 1.00 47.97 113 ASP A N 1
ATOM 897 C CA . ASP A 1 113 ? 16.376 7.231 14.582 1.00 47.97 113 ASP A CA 1
ATOM 898 C C . ASP A 1 113 ? 15.381 6.608 13.575 1.00 47.97 113 ASP A C 1
ATOM 900 O O . ASP A 1 113 ? 14.286 7.126 13.341 1.00 47.97 113 ASP A O 1
ATOM 904 N N . SER A 1 114 ? 15.732 5.463 12.984 1.00 46.31 114 SER A N 1
ATOM 905 C CA . SER A 1 114 ? 14.900 4.734 12.026 1.00 46.31 114 SER A CA 1
ATOM 906 C C . SER A 1 114 ? 13.774 3.956 12.723 1.00 46.31 114 SER A C 1
ATOM 908 O O . SER A 1 114 ? 13.983 2.896 13.323 1.00 46.31 114 SER A O 1
ATOM 910 N N . THR A 1 115 ? 12.543 4.467 12.631 1.00 46.50 115 THR A N 1
ATOM 911 C CA . THR A 1 115 ? 11.354 3.828 13.222 1.00 46.50 115 THR A CA 1
ATOM 912 C C . THR A 1 115 ? 10.717 2.833 12.248 1.00 46.50 115 THR A C 1
ATOM 914 O O . THR A 1 115 ? 9.882 3.190 11.417 1.00 46.50 115 THR A O 1
ATOM 917 N N . HIS A 1 116 ? 11.077 1.554 12.367 1.00 52.97 116 HIS A N 1
ATOM 918 C CA . HIS A 1 116 ? 10.504 0.483 11.547 1.00 52.97 116 HIS A CA 1
ATOM 919 C C . HIS A 1 116 ? 9.245 -0.125 12.192 1.00 52.97 116 HIS A C 1
ATOM 921 O O . HIS A 1 116 ? 9.314 -0.822 13.204 1.00 52.97 116 HIS A O 1
ATOM 927 N N . ALA A 1 117 ? 8.080 0.096 11.578 1.00 50.75 117 ALA A N 1
ATOM 928 C CA . ALA A 1 117 ? 6.826 -0.514 12.018 1.00 50.75 117 ALA A CA 1
ATOM 929 C C . ALA A 1 117 ? 6.784 -2.031 11.743 1.00 50.75 117 ALA A C 1
ATOM 931 O O . ALA A 1 117 ? 7.223 -2.508 10.692 1.00 50.75 117 ALA A O 1
ATOM 932 N N . SER A 1 118 ? 6.183 -2.792 12.663 1.00 49.75 118 SER A N 1
ATOM 933 C CA . SER A 1 118 ? 5.892 -4.218 12.472 1.00 49.75 118 SER A CA 1
ATOM 934 C C . SER A 1 118 ? 4.406 -4.502 12.703 1.00 49.75 118 SER A C 1
ATOM 936 O O . SER A 1 118 ? 3.788 -3.960 13.619 1.00 49.75 118 SER A O 1
ATOM 938 N N . VAL A 1 119 ? 3.819 -5.337 11.839 1.00 44.22 119 VAL A N 1
ATOM 939 C CA . VAL A 1 119 ? 2.405 -5.732 11.927 1.00 44.22 119 VAL A CA 1
ATOM 940 C C . VAL A 1 119 ? 2.326 -7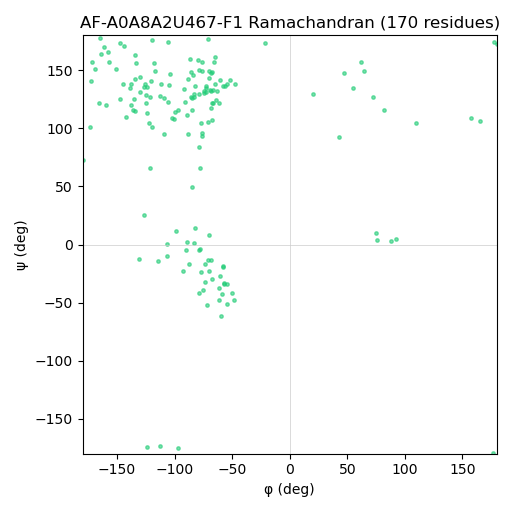.107 12.577 1.00 44.22 119 VAL A C 1
ATOM 942 O O . VAL A 1 119 ? 2.787 -8.094 11.994 1.00 44.22 119 VAL A O 1
ATOM 945 N N . VAL A 1 120 ? 1.739 -7.169 13.768 1.00 47.03 120 VAL A N 1
ATOM 946 C CA . VAL A 1 120 ? 1.551 -8.398 14.554 1.00 47.03 120 VAL A CA 1
ATOM 947 C C . VAL A 1 120 ? 0.257 -9.129 14.176 1.00 47.03 120 VAL A C 1
ATOM 949 O O . VAL A 1 120 ? -0.636 -8.554 13.556 1.00 47.03 120 VAL A O 1
ATOM 952 N N . SER A 1 121 ? 0.183 -10.423 14.497 1.00 47.56 121 SER A N 1
ATOM 953 C CA . SER A 1 121 ? -1.080 -11.177 14.513 1.00 47.56 121 SER A CA 1
ATOM 954 C C . SER A 1 121 ? -1.749 -10.993 15.875 1.00 47.56 121 SER A C 1
ATOM 956 O O . SER A 1 121 ? -1.047 -10.823 16.870 1.00 47.56 121 SER A O 1
ATOM 958 N N . ASN A 1 122 ? -3.081 -11.008 15.916 1.00 46.06 122 ASN A N 1
ATOM 959 C CA . ASN A 1 122 ? -3.861 -10.748 17.126 1.00 46.06 122 ASN A CA 1
ATOM 960 C C . ASN A 1 122 ? -4.762 -11.948 17.451 1.00 46.06 122 ASN A C 1
ATOM 962 O O . ASN A 1 122 ? -5.986 -11.870 17.354 1.00 46.06 122 ASN A O 1
ATOM 966 N N . ASP A 1 123 ? -4.127 -13.070 17.784 1.00 55.75 123 ASP A N 1
ATOM 967 C CA . ASP A 1 123 ? -4.799 -14.303 18.187 1.00 55.75 123 ASP A CA 1
ATOM 968 C C . ASP A 1 123 ? -5.308 -14.148 19.633 1.00 55.75 123 ASP A C 1
ATOM 970 O O . ASP A 1 123 ? -4.569 -14.318 20.603 1.00 55.75 123 ASP A O 1
ATOM 974 N N . TRP A 1 124 ? -6.569 -13.729 19.776 1.00 45.00 124 TRP A N 1
ATOM 975 C CA . TRP A 1 124 ? -7.170 -13.358 21.063 1.00 45.00 124 TRP A CA 1
ATOM 976 C C . TRP A 1 124 ? -7.578 -14.594 21.880 1.00 45.00 124 TRP A C 1
ATOM 978 O O . TRP A 1 124 ? -8.733 -15.020 21.868 1.00 45.00 124 TRP A O 1
ATOM 988 N N . SER A 1 125 ? -6.624 -15.170 22.612 1.00 45.78 125 SER A N 1
ATOM 989 C CA . SER A 1 125 ? -6.885 -16.161 23.663 1.00 45.78 125 SER A CA 1
ATOM 990 C C . SER A 1 125 ? -6.777 -15.515 25.048 1.00 45.78 125 SER A C 1
ATOM 992 O O . SER A 1 125 ? -5.680 -15.182 25.500 1.00 45.78 125 SER A O 1
ATOM 994 N N . GLU A 1 126 ? -7.904 -15.342 25.734 1.00 47.72 126 GLU A N 1
ATOM 995 C CA . GLU A 1 126 ? -7.943 -14.757 27.078 1.00 47.72 126 GLU A CA 1
ATOM 996 C C . GLU A 1 126 ? -7.436 -15.731 28.151 1.00 47.72 126 GLU A C 1
ATOM 998 O O . GLU A 1 126 ? -7.925 -16.857 28.242 1.00 47.72 126 GLU A O 1
ATOM 1003 N N . SER A 1 127 ? -6.542 -15.270 29.035 1.00 40.84 127 SER A N 1
ATOM 1004 C CA . SER A 1 127 ? -6.590 -15.555 30.483 1.00 40.84 127 SER A CA 1
ATOM 1005 C C . SER A 1 127 ? -5.542 -14.752 31.259 1.00 40.84 127 SER A C 1
ATOM 1007 O O . SER A 1 127 ? -4.407 -14.587 30.819 1.00 40.84 127 SER A O 1
ATOM 1009 N N . ASN A 1 128 ? -5.921 -14.268 32.443 1.00 42.88 128 ASN A N 1
ATOM 1010 C CA . ASN A 1 128 ? -5.045 -13.511 33.339 1.00 42.88 128 ASN A CA 1
ATOM 1011 C C . ASN A 1 128 ? -4.261 -14.427 34.288 1.00 42.88 128 ASN A C 1
ATOM 1013 O O . ASN A 1 128 ? -4.859 -15.294 34.921 1.00 42.88 128 ASN A O 1
ATOM 1017 N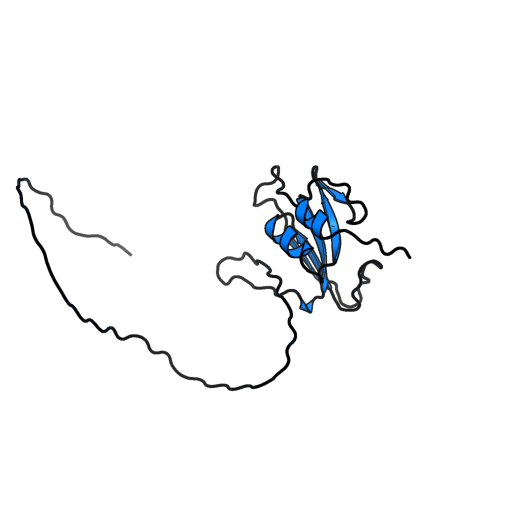 N . SER A 1 129 ? -2.999 -14.086 34.562 1.00 35.62 129 SER A N 1
ATOM 1018 C CA . SER A 1 129 ? -2.480 -14.107 35.941 1.00 35.62 129 SER A CA 1
ATOM 1019 C C . SER A 1 129 ? -1.227 -13.240 36.078 1.00 35.62 129 SER A C 1
ATOM 1021 O O . SER A 1 129 ? -0.209 -13.503 35.442 1.00 35.62 129 SER A O 1
ATOM 1023 N N . SER A 1 130 ? -1.283 -12.227 36.939 1.00 47.53 130 SER A N 1
ATOM 1024 C CA . SER A 1 130 ? -0.126 -11.417 37.324 1.00 47.53 130 SER A CA 1
ATOM 1025 C C . SER A 1 130 ? 0.698 -12.099 38.418 1.00 47.53 130 SER A C 1
ATOM 1027 O O . SER A 1 130 ? 0.132 -12.500 39.436 1.00 47.53 130 SER A O 1
ATOM 1029 N N . VAL A 1 131 ? 2.025 -12.089 38.295 1.00 37.53 131 VAL A N 1
ATOM 1030 C CA . VAL A 1 131 ? 2.931 -12.129 39.452 1.00 37.53 131 VAL A CA 1
ATOM 1031 C C . VAL A 1 131 ? 4.090 -11.169 39.205 1.00 37.53 131 VAL A C 1
ATOM 1033 O O . VAL A 1 131 ? 4.658 -11.135 38.116 1.00 37.53 131 VAL A O 1
ATOM 1036 N N . SER A 1 132 ? 4.419 -10.385 40.228 1.00 42.00 132 SER A N 1
ATOM 1037 C CA . SER A 1 132 ? 5.555 -9.465 40.240 1.00 42.00 132 SER A CA 1
ATOM 1038 C C . SER A 1 132 ? 6.579 -9.973 41.246 1.00 42.00 132 SER A C 1
ATOM 1040 O O . SER A 1 132 ? 6.234 -10.180 42.408 1.00 42.00 132 SER A O 1
ATOM 1042 N N . SER A 1 133 ? 7.837 -10.121 40.835 1.00 39.66 133 SER A N 1
ATOM 1043 C CA . SER A 1 133 ? 8.947 -10.412 41.746 1.00 39.66 133 SER A CA 1
ATOM 1044 C C . SER A 1 133 ? 10.206 -9.670 41.307 1.00 39.66 133 SER A C 1
ATOM 1046 O O . SER A 1 133 ? 10.803 -9.991 40.281 1.00 39.66 133 SER A O 1
ATOM 1048 N N . SER A 1 134 ? 10.596 -8.669 42.093 1.00 40.69 134 SER A N 1
ATOM 1049 C CA . SER A 1 134 ? 11.898 -8.000 42.011 1.00 40.69 134 SER A CA 1
ATOM 1050 C C . SER A 1 134 ? 13.016 -8.959 42.435 1.00 40.69 134 SER A C 1
ATOM 1052 O O . SER A 1 134 ? 12.792 -9.764 43.337 1.00 40.69 134 SER A O 1
ATOM 1054 N N . GLY A 1 135 ? 14.223 -8.839 41.875 1.00 32.56 135 GLY A N 1
ATOM 1055 C CA . GLY A 1 135 ? 15.377 -9.591 42.386 1.00 32.56 135 GLY A CA 1
ATOM 1056 C C . GLY A 1 135 ? 16.589 -9.626 41.455 1.00 32.56 135 GLY A C 1
ATOM 1057 O O . GLY A 1 135 ? 16.569 -10.308 40.442 1.00 32.56 135 GLY A O 1
ATOM 1058 N N . GLU A 1 136 ? 17.608 -8.864 41.843 1.00 35.56 136 GLU A N 1
ATOM 1059 C CA . GLU A 1 136 ? 19.054 -8.996 41.592 1.00 35.56 136 GLU A CA 1
ATOM 1060 C C . GLU A 1 136 ? 19.630 -9.830 40.426 1.00 35.56 136 GLU A C 1
ATOM 1062 O O . GLU A 1 136 ? 19.459 -11.038 40.284 1.00 35.56 136 GLU A O 1
ATOM 1067 N N . SER A 1 137 ? 20.515 -9.149 39.695 1.00 41.44 137 SER A N 1
ATOM 1068 C CA . SER A 1 137 ? 21.573 -9.684 38.840 1.00 41.44 137 SER A CA 1
ATOM 1069 C C . SER A 1 137 ? 22.481 -10.700 39.549 1.00 41.44 137 SER A C 1
ATOM 1071 O O . SER A 1 137 ? 22.939 -10.428 40.658 1.00 41.44 137 SER A O 1
ATOM 1073 N N . SER A 1 138 ? 22.899 -11.767 38.853 1.00 35.78 138 SER A N 1
ATOM 1074 C CA . SER A 1 138 ? 24.244 -12.362 39.003 1.00 35.78 138 SER A CA 1
ATOM 1075 C C . SER A 1 138 ? 24.596 -13.342 37.875 1.00 35.78 138 SER A C 1
ATOM 1077 O O . SER A 1 138 ? 23.958 -14.375 37.705 1.00 35.78 138 SER A O 1
ATOM 1079 N N . GLU A 1 139 ? 25.688 -13.044 37.178 1.00 39.94 139 GLU A N 1
ATOM 1080 C CA . GLU A 1 139 ? 26.519 -13.973 36.403 1.00 39.94 139 GLU A CA 1
ATOM 1081 C C . GLU A 1 139 ? 27.992 -13.661 36.751 1.00 39.94 139 GLU A C 1
ATOM 1083 O O . GLU A 1 139 ? 28.261 -12.555 37.234 1.00 39.94 139 GLU A O 1
ATOM 1088 N N . PRO A 1 140 ? 28.974 -14.542 36.470 1.00 45.59 140 PRO A N 1
ATOM 1089 C CA . PRO A 1 140 ? 28.865 -15.903 35.939 1.00 45.59 140 PRO A CA 1
ATOM 1090 C C . PRO A 1 140 ? 29.562 -16.939 36.852 1.00 45.59 140 PRO A C 1
ATOM 1092 O O . PRO A 1 140 ? 30.131 -16.611 37.894 1.00 45.59 140 PRO A O 1
ATOM 1095 N N . SER A 1 141 ? 29.642 -18.201 36.421 1.00 32.44 141 SER A N 1
ATOM 1096 C CA . SER A 1 141 ? 30.738 -19.088 36.845 1.00 32.44 141 SER A CA 1
ATOM 1097 C C . SER A 1 141 ? 31.119 -20.085 35.759 1.00 32.44 141 SER A C 1
ATOM 1099 O O . SER A 1 141 ? 30.295 -20.846 35.261 1.00 32.44 141 SER A O 1
ATOM 1101 N N . LYS A 1 142 ? 32.408 -20.083 35.406 1.00 38.44 142 LYS A N 1
ATOM 1102 C CA . LYS A 1 142 ? 33.024 -21.104 34.553 1.00 38.44 142 LYS A CA 1
ATOM 1103 C C . LYS A 1 142 ? 33.059 -22.428 35.312 1.00 38.44 142 LYS A C 1
ATOM 1105 O O . LYS A 1 142 ? 33.355 -22.429 36.503 1.00 38.44 142 LYS A O 1
ATOM 1110 N N . ASN A 1 143 ? 32.943 -23.543 34.601 1.00 35.97 143 ASN A N 1
ATOM 1111 C CA . ASN A 1 143 ? 33.637 -24.758 35.012 1.00 35.97 143 ASN A CA 1
ATOM 1112 C C . ASN A 1 143 ? 34.321 -25.407 33.807 1.00 35.97 143 ASN A C 1
ATOM 1114 O O . ASN A 1 143 ? 33.825 -25.337 32.684 1.00 35.97 143 ASN A O 1
ATOM 1118 N N . LYS A 1 144 ? 35.508 -25.959 34.052 1.00 36.38 144 LYS A N 1
ATOM 1119 C CA . LYS A 1 144 ? 36.446 -26.459 33.043 1.00 36.38 144 LYS A CA 1
ATOM 1120 C C . LYS A 1 144 ? 36.759 -27.912 33.373 1.00 36.38 144 LYS A C 1
ATOM 1122 O O . LYS A 1 144 ? 37.330 -28.167 34.429 1.00 36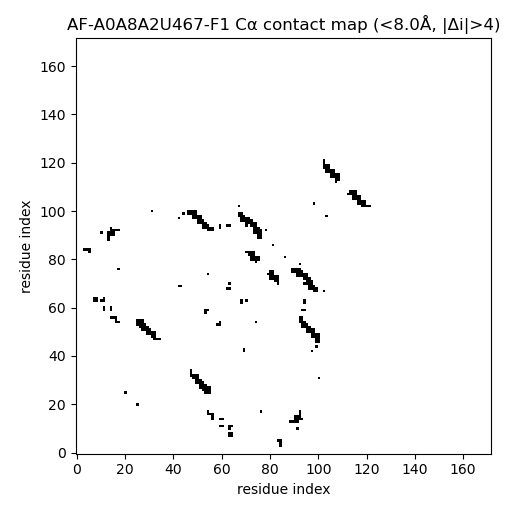.38 144 LYS A O 1
ATOM 1127 N N . SER A 1 145 ? 36.484 -28.814 32.440 1.00 38.47 145 SER A N 1
ATOM 1128 C CA . SER A 1 145 ? 36.978 -30.192 32.481 1.00 38.47 145 SER A CA 1
ATOM 1129 C C . SER A 1 145 ? 37.683 -30.500 31.166 1.00 38.47 145 SER A C 1
ATOM 1131 O O . SER A 1 145 ? 37.200 -30.117 30.103 1.00 38.47 145 SER A O 1
ATOM 1133 N N . GLN A 1 146 ? 38.846 -31.138 31.258 1.00 42.97 146 GLN A N 1
ATOM 1134 C CA . GLN A 1 146 ? 39.636 -31.619 30.127 1.00 42.97 146 GLN A CA 1
ATOM 1135 C C . GLN A 1 146 ? 39.619 -33.144 30.128 1.00 42.97 146 GLN A C 1
ATOM 1137 O O . GLN A 1 146 ? 39.784 -33.736 31.189 1.00 42.97 146 GLN A O 1
ATOM 1142 N N . ASP A 1 147 ? 39.478 -33.720 28.941 1.00 36.12 147 ASP A N 1
ATOM 1143 C CA . ASP A 1 147 ? 40.021 -35.008 28.488 1.00 36.12 147 ASP A CA 1
ATOM 1144 C C . ASP A 1 147 ? 39.772 -35.043 26.964 1.00 36.12 147 ASP A C 1
ATOM 1146 O O . ASP A 1 147 ? 38.837 -34.392 26.493 1.00 36.12 147 ASP A O 1
ATOM 1150 N N . GLY A 1 148 ? 40.550 -35.706 26.114 1.00 37.22 148 GLY A N 1
ATOM 1151 C CA . GLY A 1 148 ? 41.799 -36.448 26.295 1.00 37.22 148 GLY A CA 1
ATOM 1152 C C . GLY A 1 148 ? 42.439 -36.643 24.906 1.00 37.22 148 GLY A C 1
ATOM 1153 O O . GLY A 1 148 ? 41.784 -36.392 23.893 1.00 37.22 148 GLY A O 1
ATOM 1154 N N . THR A 1 149 ? 43.720 -37.004 24.861 1.00 38.50 149 THR A N 1
ATOM 1155 C CA . THR A 1 149 ? 44.551 -37.194 23.648 1.00 38.50 149 THR A CA 1
ATOM 1156 C C . THR A 1 149 ? 44.134 -38.471 22.865 1.00 38.50 149 THR A C 1
ATOM 1158 O O . THR A 1 149 ? 43.171 -39.123 23.263 1.00 38.50 149 THR A O 1
ATOM 1161 N N . ASP A 1 150 ? 44.657 -38.870 21.695 1.00 39.84 150 ASP A N 1
ATOM 1162 C CA . ASP A 1 150 ? 45.966 -38.716 21.016 1.00 39.84 150 ASP A CA 1
ATOM 1163 C C . ASP A 1 150 ? 45.771 -38.556 19.476 1.00 39.84 150 ASP A C 1
ATOM 1165 O O . ASP A 1 150 ? 44.658 -38.739 18.984 1.00 39.84 150 ASP A O 1
ATOM 1169 N N . GLY A 1 151 ? 46.760 -38.229 18.629 1.00 38.75 151 GLY A N 1
ATOM 1170 C CA . GLY A 1 151 ? 48.185 -37.918 18.831 1.00 38.75 151 GLY A CA 1
ATOM 1171 C C . GLY A 1 151 ? 48.914 -37.672 17.486 1.00 38.75 151 GLY A C 1
ATOM 1172 O O . GLY A 1 151 ? 48.297 -37.841 16.438 1.00 38.75 151 GLY A O 1
ATOM 1173 N N . GLU A 1 152 ? 50.190 -37.264 17.575 1.00 46.59 152 GLU A N 1
ATOM 1174 C CA . GLU A 1 152 ? 51.371 -37.600 16.731 1.00 46.59 152 GLU A CA 1
ATOM 1175 C C . GLU A 1 152 ? 51.320 -37.561 15.173 1.00 46.59 152 GLU A C 1
ATOM 1177 O O . GLU A 1 152 ? 50.363 -38.000 14.545 1.00 46.59 152 GLU A O 1
ATOM 1182 N N . ASP A 1 153 ? 52.391 -37.229 14.432 1.00 41.62 153 ASP A N 1
ATOM 1183 C CA . ASP A 1 153 ? 53.541 -36.310 14.625 1.00 41.62 153 ASP A CA 1
ATOM 1184 C C . ASP A 1 153 ? 54.346 -36.207 13.300 1.00 41.62 153 ASP A C 1
ATOM 1186 O O . ASP A 1 153 ? 54.244 -37.100 12.460 1.00 41.62 153 ASP A O 1
ATOM 1190 N N . THR A 1 154 ? 55.104 -35.108 13.137 1.00 45.72 154 THR A N 1
ATOM 1191 C CA . THR A 1 154 ? 56.345 -34.844 12.342 1.00 45.72 154 THR A CA 1
ATOM 1192 C C . THR A 1 154 ? 56.393 -33.322 12.113 1.00 45.72 154 THR A C 1
ATOM 1194 O O . THR A 1 154 ? 55.482 -32.783 11.481 1.00 45.72 154 THR A O 1
ATOM 1197 N N . ASP A 1 155 ? 57.293 -32.548 12.731 1.00 41.38 155 ASP A N 1
ATOM 1198 C CA . ASP A 1 155 ? 58.741 -32.433 12.435 1.00 41.38 155 ASP A CA 1
ATOM 1199 C C . ASP A 1 155 ? 59.003 -32.071 10.961 1.00 41.38 155 ASP A C 1
ATOM 1201 O O . ASP A 1 155 ? 58.445 -32.705 10.070 1.00 41.38 155 ASP A O 1
ATOM 1205 N N . SER A 1 156 ? 59.865 -31.149 10.541 1.00 46.84 156 SER A N 1
ATOM 1206 C CA . SER A 1 156 ? 60.771 -30.113 11.081 1.00 46.84 156 SER A CA 1
ATOM 1207 C C . SER A 1 156 ? 61.421 -29.499 9.791 1.00 46.84 156 SER A C 1
ATOM 1209 O O . SER A 1 156 ? 61.128 -29.969 8.689 1.00 46.84 156 SER A O 1
ATOM 1211 N N . ASP A 1 157 ? 62.213 -28.425 9.710 1.00 45.72 157 ASP A N 1
ATOM 1212 C CA . ASP A 1 157 ? 63.053 -27.666 10.641 1.00 45.72 157 ASP A CA 1
ATOM 1213 C C . ASP A 1 157 ? 63.092 -26.153 10.280 1.00 45.72 157 ASP A C 1
ATOM 1215 O O . ASP A 1 157 ? 62.577 -25.724 9.246 1.00 45.72 157 ASP A O 1
ATOM 1219 N N . ALA A 1 158 ? 63.740 -25.405 11.182 1.00 46.47 158 ALA A N 1
ATOM 1220 C CA . ALA A 1 158 ? 64.465 -24.115 11.125 1.00 46.47 158 ALA A CA 1
ATOM 1221 C C . ALA A 1 158 ? 65.021 -23.602 9.754 1.00 46.47 158 ALA A C 1
ATOM 1223 O O . ALA A 1 158 ? 65.024 -24.328 8.764 1.00 46.47 158 ALA A O 1
ATOM 1224 N N . ASP A 1 159 ? 65.574 -22.387 9.574 1.00 46.84 159 ASP A N 1
ATOM 1225 C CA . ASP A 1 159 ? 66.067 -21.275 10.443 1.00 46.84 159 ASP A CA 1
ATOM 1226 C C . ASP A 1 159 ? 66.216 -19.997 9.541 1.00 46.84 159 ASP A C 1
ATOM 1228 O O . ASP A 1 159 ? 65.997 -20.117 8.333 1.00 46.84 159 ASP A O 1
ATOM 1232 N N . ASP A 1 160 ? 66.593 -18.754 9.903 1.00 46.56 160 ASP A N 1
ATOM 1233 C CA . ASP A 1 160 ? 66.967 -17.992 11.127 1.00 46.56 160 ASP A CA 1
ATOM 1234 C C . ASP A 1 160 ? 66.823 -16.461 10.798 1.00 46.56 160 ASP A C 1
ATOM 1236 O O . ASP A 1 160 ? 66.685 -16.100 9.624 1.00 46.56 160 ASP A O 1
ATOM 1240 N N . GLY A 1 161 ? 66.896 -15.556 11.790 1.00 40.66 161 GLY A N 1
ATOM 1241 C CA . GLY A 1 161 ? 67.120 -14.098 11.636 1.00 40.66 161 GLY A CA 1
ATOM 1242 C C . GLY A 1 161 ? 65.894 -13.213 11.949 1.00 40.66 161 GLY A C 1
ATOM 1243 O O . GLY A 1 161 ? 64.930 -13.213 11.187 1.00 40.66 161 GLY A O 1
ATOM 1244 N N . ASP A 1 162 ? 65.764 -12.500 13.080 1.00 45.59 162 ASP A N 1
ATOM 1245 C CA . ASP A 1 162 ? 66.636 -11.479 13.727 1.00 45.59 162 ASP A CA 1
ATOM 1246 C C . ASP A 1 162 ? 66.651 -10.117 12.986 1.00 45.59 162 ASP A C 1
ATOM 1248 O O . ASP A 1 162 ? 66.900 -10.070 11.784 1.00 45.59 162 ASP A O 1
ATOM 1252 N N . ALA A 1 163 ? 66.396 -8.951 13.603 1.00 45.75 163 ALA A N 1
ATOM 1253 C CA . ALA A 1 163 ? 65.689 -8.603 14.850 1.00 45.75 163 ALA A CA 1
ATOM 1254 C C . ALA A 1 163 ? 65.218 -7.125 14.783 1.00 45.75 163 ALA A C 1
ATOM 1256 O O . ALA A 1 163 ? 65.679 -6.359 13.935 1.00 45.75 163 ALA A O 1
ATOM 1257 N N . GLY A 1 164 ? 64.312 -6.690 15.674 1.00 43.38 164 GLY A N 1
ATOM 1258 C CA . GLY A 1 164 ? 63.803 -5.306 15.664 1.00 43.38 164 GLY A CA 1
ATOM 1259 C C . GLY A 1 164 ? 62.780 -4.967 16.755 1.00 43.38 164 GLY A C 1
ATOM 1260 O O . GLY A 1 164 ? 61.597 -4.815 16.467 1.00 43.38 164 GLY A O 1
ATOM 1261 N N . ASP A 1 165 ? 63.230 -4.841 18.005 1.00 44.00 165 ASP A N 1
ATOM 1262 C CA . ASP A 1 165 ? 62.409 -4.389 19.143 1.00 44.00 165 ASP A CA 1
ATOM 1263 C C . AS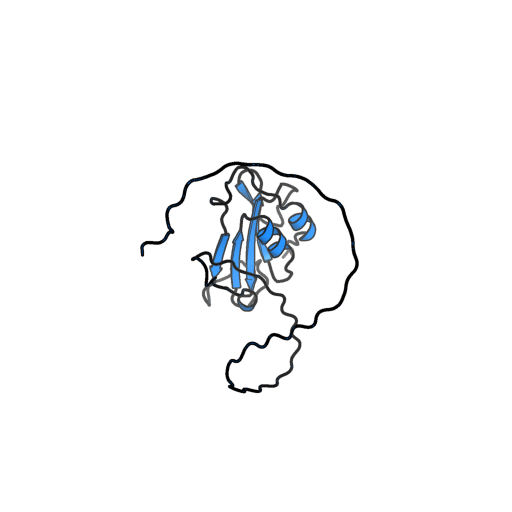P A 1 165 ? 62.098 -2.877 19.083 1.00 44.00 165 ASP A C 1
ATOM 1265 O O . ASP A 1 165 ? 63.001 -2.079 18.828 1.00 44.00 165 ASP A O 1
ATOM 1269 N N . THR A 1 166 ? 60.844 -2.477 19.357 1.00 47.75 166 THR A N 1
ATOM 1270 C CA . THR A 1 166 ? 60.516 -1.403 20.333 1.00 47.75 166 THR A CA 1
ATOM 1271 C C . THR A 1 166 ? 59.003 -1.230 20.583 1.00 47.75 166 THR A C 1
ATOM 1273 O O . THR A 1 166 ? 58.279 -0.575 19.840 1.00 47.75 166 THR A O 1
ATOM 1276 N N . THR A 1 167 ? 58.542 -1.776 21.711 1.00 51.62 167 THR A N 1
ATOM 1277 C CA . THR A 1 167 ? 57.563 -1.169 22.651 1.00 51.62 167 THR A CA 1
ATOM 1278 C C . THR A 1 167 ? 56.297 -0.424 22.144 1.00 51.62 167 THR A C 1
ATOM 1280 O O . THR A 1 167 ? 56.270 0.801 22.106 1.00 51.62 167 THR A O 1
ATOM 1283 N N . ASN A 1 168 ? 55.198 -1.185 22.037 1.00 48.97 168 ASN A N 1
ATOM 1284 C CA . ASN A 1 168 ? 53.830 -0.926 22.559 1.00 48.97 168 ASN A CA 1
ATOM 1285 C C . ASN A 1 168 ? 52.942 0.288 22.118 1.00 48.97 168 ASN A C 1
ATOM 1287 O O . ASN A 1 168 ? 53.439 1.312 21.664 1.00 48.97 168 ASN A O 1
ATOM 1291 N N . PRO A 1 169 ? 51.593 0.182 22.272 1.00 52.91 169 PRO A N 1
ATOM 1292 C CA . PRO A 1 169 ? 50.611 1.151 21.757 1.00 52.91 169 PRO A CA 1
ATOM 1293 C C . PRO A 1 169 ? 49.836 1.945 22.842 1.00 52.91 169 PRO A C 1
ATOM 1295 O O . PRO A 1 169 ? 50.030 1.732 24.036 1.00 52.91 169 PRO A O 1
ATOM 1298 N N . LEU A 1 170 ? 48.843 2.718 22.365 1.00 42.09 170 LEU A N 1
ATOM 1299 C CA . LEU A 1 170 ? 47.769 3.448 23.071 1.00 42.09 170 LEU A CA 1
ATOM 1300 C C . LEU A 1 170 ? 48.148 4.814 23.669 1.00 42.09 170 LEU A C 1
ATOM 1302 O O . LEU A 1 170 ? 48.888 4.906 24.642 1.00 42.09 170 LEU A O 1
ATOM 1306 N N . ASP A 1 171 ? 47.505 5.846 23.121 1.00 49.25 171 ASP A N 1
ATOM 1307 C CA . ASP A 1 171 ? 47.251 7.146 23.753 1.00 49.25 171 ASP A CA 1
ATOM 1308 C C . ASP A 1 171 ? 45.717 7.323 23.858 1.00 49.25 171 ASP A C 1
ATOM 1310 O O . ASP A 1 171 ? 44.978 6.661 23.113 1.00 49.25 171 ASP A O 1
ATOM 1314 N N . TRP A 1 172 ? 45.243 8.157 24.791 1.00 54.97 172 TRP A N 1
ATOM 1315 C CA . TRP A 1 172 ? 43.818 8.315 25.155 1.00 54.97 172 TRP A CA 1
ATOM 1316 C C . TRP A 1 172 ? 43.158 9.586 24.594 1.00 54.97 172 TRP A C 1
ATOM 1318 O O . TRP A 1 172 ? 43.815 10.649 24.597 1.00 54.97 172 TRP A O 1
#

Mean predicted aligned error: 17.79 Å

Solvent-accessible surface area (backbone atoms only — not comparable to full-atom values): 11670 Å² total; per-residue (Å²): 135,81,84,73,78,54,62,48,67,59,56,45,64,34,51,37,75,57,84,95,51,57,88,88,68,49,52,72,50,78,46,73,58,58,91,89,60,85,73,65,92,89,56,100,61,95,61,63,34,28,39,38,35,26,31,44,42,69,61,33,44,57,45,50,71,33,87,70,39,47,72,59,35,30,26,28,70,94,72,46,77,42,44,59,67,70,64,84,84,61,46,28,29,25,39,27,28,39,29,50,46,90,54,59,47,85,45,76,46,97,74,60,93,64,67,61,72,51,80,70,86,84,84,87,75,89,81,88,82,91,83,88,82,89,81,82,92,85,83,86,82,90,84,86,85,88,84,78,91,87,79,90,88,80,89,86,80,90,89,86,84,88,87,84,90,81,84,87,84,88,86,135

Organism: NCBI:txid370324